Protein AF-A0A533MK73-F1 (afdb_monomer_lite)

Structure (mmCIF, N/CA/C/O backbone):
data_AF-A0A533MK73-F1
#
_entry.id   AF-A0A533MK73-F1
#
loop_
_atom_site.group_PDB
_atom_site.id
_atom_site.type_symbol
_atom_site.label_atom_id
_atom_site.label_alt_id
_atom_site.label_comp_id
_atom_site.label_asym_id
_atom_site.label_entity_id
_atom_site.label_seq_id
_atom_site.pdbx_PDB_ins_code
_atom_site.Cartn_x
_atom_site.Cartn_y
_atom_site.Cartn_z
_atom_site.occupancy
_atom_site.B_iso_or_equiv
_atom_site.auth_seq_id
_atom_site.auth_comp_id
_atom_site.auth_asym_id
_atom_site.auth_atom_id
_atom_site.pdbx_PDB_model_num
ATOM 1 N N . MET A 1 1 ? -7.965 11.814 19.261 1.00 63.06 1 MET A N 1
ATOM 2 C CA . MET A 1 1 ? -6.495 11.715 19.383 1.00 63.06 1 MET A CA 1
ATOM 3 C C . MET A 1 1 ? -5.876 12.273 18.120 1.00 63.06 1 MET A C 1
ATOM 5 O O . MET A 1 1 ? -6.591 12.399 17.135 1.00 63.06 1 MET A O 1
ATOM 9 N N . SER A 1 2 ? -4.598 12.637 18.149 1.00 87.44 2 SER A N 1
ATOM 10 C CA . SER A 1 2 ? -3.882 12.936 16.911 1.00 87.44 2 SER A CA 1
ATOM 11 C C . SER A 1 2 ? -3.677 11.650 16.107 1.00 87.44 2 SER A C 1
ATOM 13 O O . SER A 1 2 ? -3.524 10.572 16.688 1.00 87.44 2 SER A O 1
ATOM 15 N N . MET A 1 3 ? -3.617 11.775 14.784 1.00 90.19 3 MET A N 1
ATOM 16 C CA . MET A 1 3 ? -3.311 10.683 13.858 1.00 90.19 3 MET A CA 1
ATOM 17 C C . MET A 1 3 ? -2.076 9.864 14.278 1.00 90.19 3 MET A C 1
ATOM 19 O O . MET A 1 3 ? -2.084 8.640 14.207 1.00 90.19 3 MET A O 1
ATOM 23 N N . ILE A 1 4 ? -1.036 10.522 14.802 1.00 92.94 4 ILE A N 1
ATOM 24 C CA . ILE A 1 4 ? 0.195 9.873 15.289 1.00 92.94 4 ILE A CA 1
ATOM 25 C C . ILE A 1 4 ? -0.104 8.840 16.382 1.00 92.94 4 ILE A C 1
ATOM 27 O O . ILE A 1 4 ? 0.455 7.746 16.375 1.00 92.94 4 ILE A O 1
ATOM 31 N N . SER A 1 5 ? -1.011 9.156 17.308 1.00 93.19 5 SER A N 1
ATOM 32 C CA . SER A 1 5 ? -1.382 8.218 18.366 1.00 93.19 5 SER A CA 1
ATOM 33 C C . SER A 1 5 ? -2.108 6.993 17.815 1.00 93.19 5 SER A C 1
ATOM 35 O O . SER A 1 5 ? -1.928 5.901 18.349 1.00 93.19 5 SER A O 1
ATOM 37 N N . ASN A 1 6 ? -2.911 7.161 16.761 1.00 94.12 6 ASN A N 1
ATOM 38 C CA . ASN A 1 6 ? -3.578 6.046 16.093 1.00 94.12 6 ASN A CA 1
ATOM 39 C C . ASN A 1 6 ? -2.556 5.180 15.344 1.00 94.12 6 ASN A C 1
ATOM 41 O O . ASN A 1 6 ? -2.601 3.962 15.455 1.00 94.12 6 ASN A O 1
ATOM 45 N N . ILE A 1 7 ? -1.582 5.789 14.657 1.00 95.19 7 ILE A N 1
ATOM 46 C CA . ILE A 1 7 ? -0.497 5.068 13.969 1.00 95.19 7 ILE A CA 1
ATOM 47 C C . ILE A 1 7 ? 0.283 4.187 14.952 1.00 95.19 7 ILE A C 1
ATOM 49 O O . ILE A 1 7 ? 0.426 2.987 14.726 1.00 95.19 7 ILE A O 1
ATOM 53 N N . THR A 1 8 ? 0.737 4.752 16.072 1.00 95.31 8 THR A N 1
ATOM 54 C CA . THR A 1 8 ? 1.446 3.986 17.109 1.00 95.31 8 THR A CA 1
ATOM 55 C C . THR A 1 8 ? 0.543 2.919 17.729 1.00 95.31 8 THR A C 1
ATOM 57 O O . THR A 1 8 ? 0.969 1.784 17.948 1.00 95.31 8 THR A O 1
ATOM 60 N N . GLY A 1 9 ? -0.724 3.260 17.975 1.00 95.31 9 GLY A N 1
ATOM 61 C CA . GLY A 1 9 ? -1.722 2.344 18.518 1.00 95.31 9 GLY A CA 1
ATOM 62 C C . GLY A 1 9 ? -1.974 1.125 17.629 1.00 95.31 9 GLY A C 1
ATOM 63 O O . GLY A 1 9 ? -2.096 0.021 18.146 1.00 95.31 9 GLY A O 1
ATOM 64 N N . MET A 1 10 ? -1.957 1.275 16.302 1.00 95.88 10 MET A N 1
ATOM 65 C CA . MET A 1 10 ? -2.113 0.146 15.375 1.00 95.88 10 MET A CA 1
ATOM 66 C C . MET A 1 10 ? -0.983 -0.886 15.474 1.00 95.88 10 MET A C 1
ATOM 68 O O . MET A 1 10 ? -1.186 -2.042 15.115 1.00 95.88 10 MET A O 1
ATOM 72 N N . ILE A 1 11 ? 0.189 -0.491 15.974 1.00 95.62 11 ILE A N 1
ATOM 73 C CA . ILE A 1 11 ? 1.338 -1.386 16.166 1.00 95.62 11 ILE A CA 1
ATOM 74 C C . ILE A 1 11 ? 1.302 -2.010 17.564 1.00 95.62 11 ILE A C 1
ATOM 76 O O . ILE A 1 11 ? 1.539 -3.204 17.720 1.00 95.62 11 ILE A O 1
ATOM 80 N N . VAL A 1 12 ? 1.014 -1.203 18.587 1.00 96.31 12 VAL A N 1
ATOM 81 C CA . VAL A 1 12 ? 1.150 -1.612 19.995 1.00 96.31 12 VAL A CA 1
ATOM 82 C C . VAL A 1 12 ? -0.130 -2.242 20.551 1.00 96.31 12 VAL A C 1
ATOM 84 O O . VAL A 1 12 ? -0.070 -3.186 21.335 1.00 96.31 12 VAL A O 1
ATOM 87 N N . SER A 1 13 ? -1.296 -1.725 20.171 1.00 95.75 13 SER A N 1
ATOM 88 C CA . SER A 1 13 ? -2.605 -2.131 20.697 1.00 95.75 13 SER A CA 1
ATOM 89 C C . SER A 1 13 ? -3.708 -2.022 19.627 1.00 95.75 13 SER A C 1
ATOM 91 O O . SER A 1 13 ? -4.651 -1.231 19.769 1.00 95.75 13 SER A O 1
ATOM 93 N N . PRO A 1 14 ? -3.632 -2.826 18.544 1.00 94.62 14 PRO A N 1
ATOM 94 C CA . PRO A 1 14 ? -4.504 -2.685 17.379 1.00 94.62 14 PRO A CA 1
ATOM 95 C C . PRO A 1 14 ? -5.991 -2.809 17.716 1.00 94.62 14 PRO A C 1
ATOM 97 O O . PRO A 1 14 ? -6.763 -1.972 17.272 1.00 94.62 14 PRO A O 1
ATOM 100 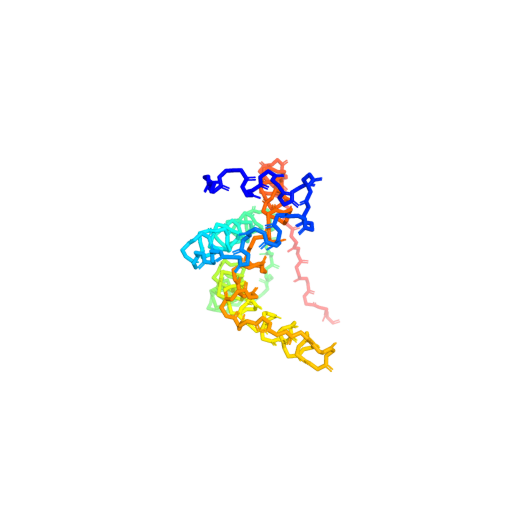N N . GLY A 1 15 ? -6.403 -3.769 18.553 1.00 94.94 15 GLY A N 1
ATOM 101 C CA . GLY A 1 15 ? -7.820 -3.946 18.912 1.00 94.94 15 GLY A CA 1
ATOM 102 C C . GLY A 1 15 ? -8.443 -2.693 19.541 1.00 94.94 15 GLY A C 1
ATOM 103 O O . GLY A 1 15 ? -9.417 -2.154 19.025 1.00 94.94 15 GLY A O 1
ATOM 104 N N . GLN A 1 16 ? -7.804 -2.154 20.586 1.00 94.88 16 GLN A N 1
ATOM 105 C CA . GLN A 1 16 ? -8.256 -0.918 21.243 1.00 94.88 16 GLN A CA 1
ATOM 106 C C . GLN A 1 16 ? -8.204 0.295 20.309 1.00 94.88 16 GLN A C 1
ATOM 108 O O . GLN A 1 16 ? -8.960 1.248 20.470 1.00 94.88 16 GLN A O 1
ATOM 113 N N . THR A 1 17 ? -7.259 0.309 19.371 1.00 96.06 17 THR A N 1
ATOM 114 C CA . THR A 1 17 ? -7.094 1.422 18.434 1.00 96.06 17 THR A CA 1
ATOM 115 C C . THR A 1 17 ? -8.165 1.390 17.350 1.00 96.06 17 THR A C 1
ATOM 117 O O . THR A 1 17 ? -8.725 2.434 17.027 1.00 96.06 17 THR A O 1
ATOM 120 N N . ILE A 1 18 ? -8.515 0.201 16.856 1.00 95.19 18 ILE A N 1
ATOM 121 C CA . ILE A 1 18 ? -9.605 -0.018 15.901 1.00 95.19 18 ILE A CA 1
ATOM 122 C C . ILE A 1 18 ? -10.931 0.483 16.473 1.00 95.19 18 ILE A C 1
ATOM 124 O O . ILE A 1 18 ? -11.626 1.235 15.794 1.00 95.19 18 ILE A O 1
ATOM 128 N N . GLU A 1 19 ? -11.257 0.132 17.721 1.00 94.12 19 GLU A N 1
ATOM 129 C CA . GLU A 1 19 ? -12.476 0.608 18.395 1.00 94.12 19 GLU A CA 1
ATOM 130 C C . GLU A 1 19 ? -12.539 2.141 18.416 1.00 94.12 19 GLU A C 1
ATOM 132 O O . GLU A 1 19 ? -13.536 2.741 18.016 1.00 94.12 19 GLU A O 1
ATOM 137 N N . LYS A 1 20 ? -11.431 2.793 18.780 1.00 93.31 20 LYS A N 1
ATOM 138 C CA . LYS A 1 20 ? -11.346 4.260 18.848 1.00 93.31 20 LYS A CA 1
ATOM 139 C C . LYS A 1 20 ? -11.431 4.928 17.475 1.00 93.31 20 LYS A C 1
ATOM 141 O O . LYS A 1 20 ? -12.048 5.982 17.346 1.00 93.31 20 LYS A O 1
ATOM 146 N N . ILE A 1 21 ? -10.815 4.342 16.448 1.00 95.50 21 ILE A N 1
ATOM 147 C CA . ILE A 1 21 ? -10.922 4.823 15.062 1.00 95.50 21 ILE A CA 1
ATOM 148 C C . ILE A 1 21 ? -12.368 4.683 14.567 1.00 95.50 21 ILE A C 1
ATOM 150 O O . ILE A 1 21 ? -12.876 5.578 13.893 1.00 95.50 21 ILE A O 1
ATOM 154 N N . ALA A 1 22 ? -13.053 3.594 14.929 1.00 94.00 22 ALA A N 1
ATOM 155 C CA . ALA A 1 22 ? -14.438 3.355 14.535 1.00 94.00 22 ALA A CA 1
ATOM 156 C C . ALA A 1 22 ? -15.398 4.430 15.073 1.00 94.00 22 ALA A C 1
ATOM 158 O O . ALA A 1 22 ? -16.363 4.772 14.388 1.00 94.00 22 ALA A O 1
ATOM 159 N N . GLU A 1 23 ? -15.137 4.991 16.259 1.00 93.69 23 GLU A N 1
ATOM 160 C CA . GLU A 1 23 ? -15.942 6.081 16.833 1.00 93.69 23 GLU A CA 1
ATOM 161 C C . GLU A 1 23 ? -15.883 7.367 15.995 1.00 93.69 23 GLU A C 1
ATOM 163 O O . GLU A 1 23 ? -16.883 8.081 15.880 1.00 93.69 23 GLU A O 1
ATOM 168 N N . LYS A 1 24 ? -14.719 7.680 15.410 1.00 92.75 24 LYS A N 1
ATOM 169 C CA . LYS A 1 24 ? -14.485 8.887 14.599 1.00 92.75 24 LYS A CA 1
ATOM 170 C C . LYS A 1 24 ? -13.669 8.549 13.345 1.00 92.75 2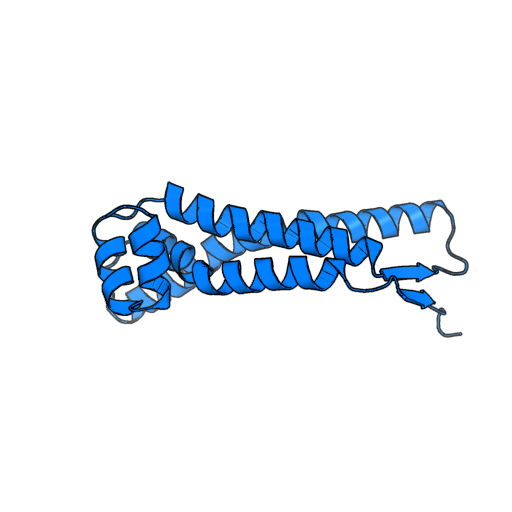4 LYS A C 1
ATOM 172 O O . LYS A 1 24 ? -12.462 8.794 13.319 1.00 92.75 24 LYS A O 1
ATOM 177 N N . PRO A 1 25 ? -14.316 7.993 12.305 1.00 93.81 25 PRO A N 1
ATOM 178 C CA . PRO A 1 25 ? -13.629 7.551 11.100 1.00 93.81 25 PRO A CA 1
ATOM 179 C C . PRO A 1 25 ? -13.314 8.740 10.179 1.00 93.81 25 PRO A C 1
ATOM 181 O O . PRO A 1 25 ? -14.191 9.234 9.469 1.00 93.81 25 PRO A O 1
ATOM 184 N N . TYR A 1 26 ? -12.056 9.178 10.166 1.00 95.69 26 TYR A N 1
ATOM 185 C CA . TYR A 1 26 ? -11.547 10.202 9.249 1.00 95.69 26 TYR A CA 1
ATOM 186 C C . TYR A 1 26 ? -10.996 9.549 7.976 1.00 95.69 26 TYR A C 1
ATOM 188 O O . TYR A 1 26 ? -9.983 8.846 8.004 1.00 95.69 26 TYR A O 1
ATOM 196 N N . ILE A 1 27 ? -11.679 9.745 6.846 1.00 96.12 27 ILE A N 1
ATOM 197 C CA . ILE A 1 27 ? -11.319 9.092 5.578 1.00 96.12 27 ILE A CA 1
ATOM 198 C C . ILE A 1 27 ? -10.011 9.632 5.006 1.00 96.12 27 ILE A C 1
ATOM 200 O O . ILE A 1 27 ? -9.233 8.880 4.428 1.00 96.12 27 ILE A O 1
ATOM 204 N N . GLU A 1 28 ? -9.740 10.912 5.220 1.00 96.31 28 GLU A N 1
ATOM 205 C CA . GLU A 1 28 ? -8.523 11.598 4.814 1.00 96.31 28 GLU A CA 1
ATOM 206 C C . GLU A 1 28 ? -7.266 10.962 5.422 1.00 96.31 28 GLU A C 1
ATOM 208 O O . GLU A 1 28 ? -6.256 10.827 4.732 1.00 96.31 28 GLU A O 1
ATOM 213 N N . GLU A 1 29 ? -7.337 10.488 6.670 1.00 95.62 29 GLU A N 1
ATOM 214 C CA . GLU A 1 29 ? -6.219 9.812 7.337 1.00 95.62 29 GLU A CA 1
ATOM 215 C C . GLU A 1 29 ? -5.926 8.463 6.669 1.00 95.62 29 GLU A C 1
ATOM 217 O O . GLU A 1 29 ? -4.773 8.139 6.383 1.00 95.62 29 GLU A O 1
ATOM 222 N N . ALA A 1 30 ? -6.975 7.699 6.354 1.00 97.06 30 ALA A N 1
ATOM 223 C CA . ALA A 1 30 ? -6.854 6.422 5.662 1.00 97.06 30 ALA A CA 1
ATOM 224 C C . ALA A 1 30 ? -6.346 6.588 4.222 1.00 97.06 30 ALA A C 1
ATOM 226 O O . ALA A 1 30 ? -5.439 5.867 3.806 1.00 97.06 30 ALA A O 1
ATOM 227 N N . VAL A 1 31 ? -6.871 7.575 3.486 1.00 97.81 31 VAL A N 1
ATOM 228 C CA . VAL A 1 31 ? -6.397 7.929 2.139 1.00 97.81 31 VAL A CA 1
ATOM 229 C C . VAL A 1 31 ? -4.928 8.331 2.174 1.00 97.81 31 VAL A C 1
ATOM 231 O O . VAL A 1 31 ? -4.175 7.919 1.298 1.00 97.81 31 VAL A O 1
ATOM 234 N N . MET A 1 32 ? -4.492 9.090 3.182 1.00 97.81 32 MET A N 1
ATOM 235 C CA . MET A 1 32 ? -3.086 9.464 3.308 1.00 97.81 32 MET A CA 1
ATOM 236 C C . MET A 1 32 ? -2.196 8.240 3.547 1.00 97.81 32 MET A C 1
ATOM 238 O O . MET A 1 32 ? -1.187 8.088 2.864 1.00 97.81 32 MET A O 1
ATOM 242 N N . ILE A 1 33 ? -2.571 7.341 4.462 1.00 98.12 33 ILE A N 1
ATOM 243 C CA . ILE A 1 33 ? -1.791 6.126 4.750 1.00 98.12 33 ILE A CA 1
ATOM 244 C C . ILE A 1 33 ? -1.681 5.243 3.502 1.00 98.12 33 ILE A C 1
ATOM 246 O O . ILE A 1 33 ? -0.575 4.908 3.075 1.00 98.12 33 ILE A O 1
ATOM 250 N N . VAL A 1 34 ? -2.815 4.896 2.890 1.00 98.38 34 VAL A N 1
ATOM 251 C CA . VAL A 1 34 ? -2.855 4.020 1.708 1.00 98.38 34 VAL A CA 1
ATOM 252 C C . VAL A 1 34 ? -2.203 4.698 0.503 1.00 98.38 34 VAL A C 1
ATOM 254 O O . VAL A 1 34 ? -1.478 4.050 -0.248 1.00 98.38 34 VAL A O 1
ATOM 257 N N . GLY A 1 35 ? -2.380 6.010 0.351 1.00 98.31 35 GLY A N 1
ATOM 258 C CA . GLY A 1 35 ? -1.744 6.804 -0.696 1.00 98.31 35 GLY A CA 1
ATOM 259 C C . GLY A 1 35 ? -0.220 6.802 -0.590 1.00 98.31 35 GLY A C 1
ATOM 260 O O . GLY A 1 35 ? 0.457 6.627 -1.601 1.00 98.31 35 GLY A O 1
ATOM 261 N N . ILE A 1 36 ? 0.339 6.914 0.620 1.00 98.38 36 ILE A N 1
ATOM 262 C CA . ILE A 1 36 ? 1.790 6.800 0.827 1.00 98.38 36 ILE A CA 1
ATOM 263 C C . ILE A 1 36 ? 2.269 5.388 0.466 1.00 98.38 36 ILE A C 1
ATOM 265 O O . ILE A 1 36 ? 3.262 5.257 -0.247 1.00 98.38 36 ILE A O 1
ATOM 269 N N . VAL A 1 37 ? 1.557 4.335 0.886 1.00 98.44 37 VAL A N 1
ATOM 270 C CA . VAL A 1 37 ? 1.889 2.947 0.502 1.00 98.44 37 VAL A CA 1
ATOM 271 C C . VAL A 1 37 ? 1.879 2.777 -1.020 1.00 98.44 37 VAL A C 1
ATOM 273 O O . VAL A 1 37 ? 2.806 2.190 -1.580 1.00 98.44 37 VAL A O 1
ATOM 276 N N . ALA A 1 38 ? 0.871 3.326 -1.699 1.00 98.31 38 ALA A N 1
ATOM 277 C CA . ALA A 1 38 ? 0.742 3.278 -3.150 1.00 98.31 38 ALA A CA 1
ATOM 278 C C . ALA A 1 38 ? 1.919 3.976 -3.850 1.00 98.31 38 ALA A C 1
ATOM 280 O O . ALA A 1 38 ? 2.560 3.380 -4.716 1.00 98.31 38 ALA A O 1
ATOM 281 N N . ILE A 1 39 ? 2.252 5.203 -3.435 1.00 98.38 39 ILE A N 1
ATOM 282 C CA . ILE A 1 39 ? 3.370 5.977 -3.994 1.00 98.38 39 ILE A CA 1
ATOM 283 C C . ILE A 1 39 ? 4.697 5.249 -3.777 1.00 98.38 39 ILE A C 1
ATOM 285 O O . ILE A 1 39 ? 5.467 5.091 -4.724 1.00 98.38 39 ILE A O 1
ATOM 289 N N . LEU A 1 40 ? 4.960 4.770 -2.558 1.00 98.31 40 LEU A N 1
ATOM 290 C CA . LEU A 1 40 ? 6.191 4.041 -2.261 1.00 98.31 40 LEU A CA 1
ATOM 291 C C . LEU A 1 40 ? 6.299 2.750 -3.076 1.00 98.31 40 LEU A C 1
ATOM 293 O O . LEU A 1 40 ? 7.386 2.423 -3.535 1.00 98.31 40 LEU A O 1
ATOM 297 N N . SER A 1 41 ? 5.185 2.062 -3.327 1.00 97.38 41 SER A N 1
ATOM 298 C CA . SER A 1 41 ? 5.170 0.867 -4.179 1.00 97.38 41 SER A CA 1
ATOM 299 C C . SER A 1 41 ? 5.500 1.194 -5.639 1.00 97.38 41 SER A C 1
ATOM 301 O O . SER A 1 41 ? 6.233 0.447 -6.282 1.00 97.38 41 SER A O 1
ATOM 303 N N . GLY A 1 42 ? 5.027 2.333 -6.159 1.00 97.44 42 GLY A N 1
ATOM 304 C CA . GLY A 1 42 ? 5.437 2.830 -7.477 1.00 97.44 42 GLY A CA 1
ATOM 305 C C . GLY A 1 42 ? 6.926 3.192 -7.532 1.00 97.44 42 GLY A C 1
ATOM 306 O O . GLY A 1 42 ? 7.601 2.875 -8.512 1.00 97.44 42 GLY A O 1
ATOM 307 N N . ILE A 1 43 ? 7.467 3.785 -6.459 1.00 97.81 43 ILE A N 1
ATOM 308 C CA . ILE A 1 43 ? 8.909 4.051 -6.318 1.00 97.81 43 ILE A CA 1
ATOM 309 C C . ILE A 1 43 ? 9.698 2.737 -6.301 1.00 97.81 43 ILE A C 1
ATOM 311 O O . ILE A 1 43 ? 10.674 2.622 -7.038 1.00 97.81 43 ILE A O 1
ATOM 315 N N . SER A 1 44 ? 9.273 1.732 -5.530 1.00 96.31 44 SER A N 1
ATOM 316 C CA . SER A 1 44 ? 9.887 0.395 -5.541 1.00 96.31 44 SER A CA 1
ATOM 317 C C . SER A 1 44 ? 9.893 -0.208 -6.943 1.00 96.31 44 SER A C 1
ATOM 319 O O . SER A 1 44 ? 10.911 -0.740 -7.378 1.00 96.31 44 SER A O 1
ATOM 321 N N . GLY A 1 45 ? 8.784 -0.088 -7.674 1.00 96.19 45 GLY A N 1
ATOM 322 C CA . GLY A 1 45 ? 8.691 -0.536 -9.058 1.00 96.19 45 GLY A CA 1
ATOM 323 C C . GLY A 1 45 ? 9.668 0.181 -9.984 1.00 96.19 45 GLY A C 1
ATOM 324 O O . GLY A 1 45 ? 10.341 -0.467 -10.779 1.00 96.19 45 GLY A O 1
ATOM 325 N N . TYR A 1 46 ? 9.817 1.499 -9.845 1.00 95.62 46 TYR A N 1
ATOM 326 C CA . TYR A 1 46 ? 10.807 2.268 -10.601 1.00 95.62 46 TYR A CA 1
ATOM 327 C C . TYR A 1 46 ? 12.245 1.849 -10.264 1.00 95.62 46 TYR A C 1
ATOM 329 O O . TYR A 1 46 ? 13.063 1.666 -11.166 1.00 95.62 46 TYR A O 1
ATOM 337 N N . LEU A 1 47 ? 12.562 1.656 -8.981 1.00 95.62 47 LEU A N 1
ATOM 338 C CA . LEU A 1 47 ? 13.875 1.165 -8.557 1.00 95.62 47 LEU A CA 1
ATOM 339 C C . LEU A 1 47 ? 14.160 -0.221 -9.141 1.00 95.62 47 LEU A C 1
ATOM 341 O O . LEU A 1 47 ? 15.255 -0.445 -9.648 1.00 95.62 47 LEU A O 1
ATOM 345 N N . ALA A 1 48 ? 13.167 -1.112 -9.171 1.00 94.06 48 ALA A N 1
ATOM 346 C CA . ALA A 1 48 ? 13.308 -2.429 -9.784 1.00 94.06 48 ALA A CA 1
ATOM 347 C C . ALA A 1 48 ? 13.696 -2.348 -11.272 1.00 94.06 48 ALA A C 1
ATOM 349 O O . ALA A 1 48 ? 14.525 -3.135 -11.714 1.00 94.06 48 ALA A O 1
ATOM 350 N N . LEU A 1 49 ? 13.189 -1.367 -12.029 1.00 92.69 49 LEU A N 1
ATOM 351 C CA . LEU A 1 49 ? 13.589 -1.159 -13.432 1.00 92.69 49 LEU A CA 1
ATOM 352 C C . LEU A 1 49 ? 15.044 -0.702 -13.598 1.00 92.69 49 LEU A C 1
ATOM 354 O O . LEU A 1 49 ? 15.619 -0.882 -14.663 1.00 92.69 49 LEU A O 1
ATOM 358 N N . ASN A 1 50 ? 15.633 -0.093 -12.568 1.00 89.81 50 ASN A N 1
ATOM 359 C CA . ASN A 1 50 ? 17.043 0.304 -12.574 1.00 89.81 50 ASN A CA 1
ATOM 360 C C . ASN A 1 50 ? 17.957 -0.817 -12.055 1.00 89.81 50 ASN A C 1
ATOM 362 O O . ASN A 1 50 ? 19.145 -0.837 -12.366 1.00 89.81 50 ASN A O 1
ATOM 366 N N . ILE A 1 51 ? 17.404 -1.744 -11.268 1.00 92.75 51 ILE A N 1
ATOM 367 C CA . ILE A 1 51 ? 18.105 -2.933 -10.780 1.00 92.75 51 ILE A CA 1
ATOM 368 C C . ILE A 1 51 ? 18.132 -4.015 -11.860 1.00 92.75 51 ILE A C 1
ATOM 370 O O . ILE A 1 51 ? 19.163 -4.645 -12.053 1.00 92.75 51 ILE A O 1
ATOM 374 N N . PHE A 1 52 ? 17.029 -4.242 -12.572 1.00 88.50 52 PHE A N 1
ATOM 375 C CA . PHE A 1 52 ? 16.933 -5.284 -13.592 1.00 88.50 52 PHE A CA 1
ATOM 376 C C . PHE A 1 52 ? 17.043 -4.686 -14.993 1.00 88.50 52 PHE A C 1
ATOM 378 O O . PHE A 1 52 ? 16.120 -4.027 -15.469 1.00 88.50 52 PHE A O 1
ATOM 385 N N . SER A 1 53 ? 18.159 -4.958 -15.668 1.00 84.25 53 SER A N 1
ATOM 386 C CA . SER A 1 53 ? 18.319 -4.681 -17.097 1.00 84.25 53 SER A CA 1
ATOM 387 C C . SER A 1 53 ? 17.962 -5.927 -17.901 1.00 84.25 53 SER A C 1
ATOM 389 O O . SER A 1 53 ? 18.432 -7.020 -17.583 1.00 84.25 53 SER A O 1
ATOM 391 N N . PHE A 1 54 ? 17.145 -5.772 -18.940 1.00 84.50 54 PHE A N 1
ATOM 392 C CA . PHE A 1 54 ? 16.740 -6.869 -19.814 1.00 84.50 54 PHE A CA 1
ATOM 393 C C . PHE A 1 54 ? 17.432 -6.744 -21.166 1.00 84.50 54 PHE A C 1
ATOM 395 O O . PHE A 1 54 ? 17.314 -5.720 -21.839 1.00 84.50 54 PHE A O 1
ATOM 402 N N . ASP A 1 55 ? 18.132 -7.803 -21.562 1.00 84.69 55 ASP A N 1
ATOM 403 C CA . ASP A 1 55 ? 18.614 -7.961 -22.929 1.00 84.69 55 ASP A CA 1
ATOM 404 C C . ASP A 1 55 ? 17.560 -8.730 -23.736 1.00 84.69 55 ASP A C 1
ATOM 406 O O . ASP A 1 55 ? 17.244 -9.888 -23.441 1.00 84.69 55 ASP A O 1
ATOM 410 N N . PHE A 1 56 ? 16.983 -8.030 -24.714 1.00 82.94 56 PHE A N 1
ATOM 411 C CA . PHE A 1 56 ? 15.872 -8.491 -25.542 1.00 82.94 56 PHE A CA 1
ATOM 412 C C . PHE A 1 56 ? 16.322 -9.204 -26.830 1.00 82.94 56 PHE A C 1
ATOM 414 O O . PHE A 1 56 ? 15.467 -9.573 -27.638 1.00 82.94 56 PHE A O 1
ATOM 421 N N . GLY A 1 57 ? 17.629 -9.421 -27.027 1.00 84.38 57 GLY A N 1
ATOM 422 C CA . GLY A 1 57 ? 18.163 -10.166 -28.168 1.00 84.38 57 GLY A CA 1
ATOM 423 C C . GLY A 1 57 ? 17.782 -9.543 -29.514 1.00 84.38 57 GLY A C 1
ATOM 424 O O . GLY A 1 57 ? 18.059 -8.372 -29.763 1.00 84.38 57 GLY A O 1
ATOM 425 N N . ASP A 1 58 ? 17.126 -10.329 -30.372 1.00 86.19 58 ASP A N 1
ATOM 426 C CA . ASP A 1 58 ? 16.824 -9.971 -31.767 1.00 86.19 58 ASP A CA 1
ATOM 427 C C . ASP A 1 58 ? 15.540 -9.136 -31.956 1.00 86.19 58 ASP A C 1
ATOM 429 O O . ASP A 1 58 ? 15.083 -8.954 -33.087 1.00 86.19 58 ASP A O 1
ATOM 433 N N . MET A 1 59 ? 14.923 -8.632 -30.879 1.00 89.19 59 MET A N 1
ATOM 434 C CA . MET A 1 59 ? 13.738 -7.775 -31.009 1.00 89.19 59 MET A CA 1
ATOM 435 C C . MET A 1 59 ? 14.047 -6.495 -31.790 1.00 89.19 59 MET A C 1
ATOM 437 O O . MET A 1 59 ? 15.081 -5.847 -31.607 1.00 89.19 59 MET A O 1
ATOM 441 N N . SER A 1 60 ? 13.101 -6.079 -32.631 1.00 92.50 60 SER A N 1
ATOM 442 C CA . SER A 1 60 ? 13.196 -4.804 -33.336 1.00 92.50 60 SER A CA 1
ATOM 443 C C . SER A 1 60 ? 13.114 -3.614 -32.361 1.00 92.50 60 SER A C 1
ATOM 445 O O . SER A 1 60 ? 12.526 -3.722 -31.279 1.00 92.50 60 SER A O 1
ATOM 447 N N . PRO A 1 61 ? 13.635 -2.429 -32.736 1.00 90.44 61 PRO A N 1
ATOM 448 C CA . PRO A 1 61 ? 13.550 -1.236 -31.889 1.00 90.44 61 PRO A CA 1
ATOM 449 C C . PRO A 1 61 ? 12.119 -0.858 -31.470 1.00 90.44 61 PRO A C 1
ATOM 451 O O . PRO A 1 61 ? 11.908 -0.384 -30.351 1.00 90.44 61 PRO A O 1
ATOM 454 N N . ASP A 1 62 ? 11.132 -1.084 -32.344 1.00 93.94 62 ASP A N 1
ATOM 455 C CA . ASP A 1 62 ? 9.725 -0.782 -32.063 1.00 93.94 62 ASP A CA 1
ATOM 456 C C . ASP A 1 62 ? 9.123 -1.754 -31.036 1.00 93.94 62 ASP A C 1
ATOM 458 O O . ASP A 1 62 ? 8.400 -1.327 -30.130 1.00 93.94 62 ASP A O 1
ATOM 462 N N . GLU A 1 63 ? 9.468 -3.042 -31.116 1.00 91.81 63 GLU A N 1
ATOM 463 C CA . GLU A 1 63 ? 9.058 -4.055 -30.136 1.00 91.81 63 GLU A CA 1
ATOM 464 C C . GLU A 1 63 ? 9.674 -3.777 -28.763 1.00 91.81 63 GLU A C 1
ATOM 466 O O . GLU A 1 63 ? 8.954 -3.753 -27.762 1.00 91.81 63 GLU A O 1
ATOM 471 N N . ILE A 1 64 ? 10.973 -3.462 -28.712 1.00 90.12 64 ILE A N 1
ATOM 472 C CA . ILE A 1 64 ? 11.670 -3.094 -27.470 1.00 90.12 64 ILE A CA 1
ATOM 473 C C . ILE A 1 64 ? 10.992 -1.885 -26.815 1.00 90.12 64 ILE A C 1
ATOM 475 O O . ILE A 1 64 ? 10.747 -1.871 -25.606 1.00 90.12 64 ILE A O 1
ATOM 479 N N . LYS A 1 65 ? 10.642 -0.862 -27.602 1.00 92.62 65 LYS A N 1
ATOM 480 C CA . LYS A 1 65 ? 9.952 0.331 -27.095 1.00 92.62 65 LYS A CA 1
ATOM 481 C C . LYS A 1 65 ? 8.577 -0.004 -26.512 1.00 92.62 65 LYS A C 1
ATOM 483 O O . LYS A 1 65 ? 8.224 0.521 -25.449 1.00 92.62 65 LYS A O 1
ATOM 488 N N . LEU A 1 66 ? 7.802 -0.853 -27.187 1.00 93.88 66 LEU A N 1
ATOM 489 C CA . LEU A 1 66 ? 6.494 -1.294 -26.703 1.00 93.88 66 LEU A CA 1
ATOM 490 C C . LEU A 1 66 ? 6.628 -2.068 -25.385 1.00 93.88 66 LEU A C 1
ATOM 492 O O . LEU A 1 66 ? 5.949 -1.731 -24.413 1.00 93.88 66 LEU A O 1
ATOM 496 N N . VAL A 1 67 ? 7.533 -3.046 -25.329 1.00 91.88 67 VAL A N 1
ATOM 497 C CA . VAL A 1 67 ? 7.788 -3.865 -24.134 1.00 91.88 67 VAL A CA 1
ATOM 498 C C . VAL A 1 67 ? 8.229 -2.994 -22.9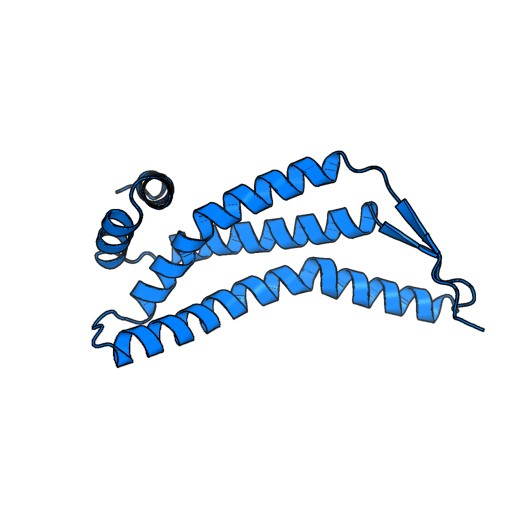60 1.00 91.88 67 VAL A C 1
ATOM 500 O O . VAL A 1 67 ? 7.635 -3.081 -21.887 1.00 91.88 67 VAL A O 1
ATOM 503 N N . ASN A 1 68 ? 9.180 -2.081 -23.166 1.00 90.75 68 ASN A N 1
ATOM 504 C CA . ASN A 1 68 ? 9.624 -1.149 -22.126 1.00 90.75 68 ASN A CA 1
ATOM 505 C C . ASN A 1 68 ? 8.490 -0.251 -21.617 1.00 90.75 68 ASN A C 1
ATOM 507 O O . ASN A 1 68 ? 8.411 0.022 -20.420 1.00 90.75 68 ASN A O 1
ATOM 511 N N . THR A 1 69 ? 7.582 0.181 -22.497 1.00 94.25 69 THR A N 1
ATOM 512 C CA . THR A 1 69 ? 6.409 0.971 -22.093 1.00 94.25 69 THR A CA 1
ATOM 513 C C . THR A 1 69 ? 5.468 0.148 -21.216 1.00 94.25 69 THR A C 1
ATOM 515 O O . THR A 1 69 ? 5.030 0.630 -20.172 1.00 94.25 69 THR A O 1
ATOM 518 N N . ILE A 1 70 ? 5.178 -1.095 -21.611 1.00 94.69 70 ILE A N 1
ATOM 519 C CA . ILE A 1 70 ? 4.327 -2.005 -20.835 1.00 94.69 70 ILE A CA 1
ATOM 520 C C . ILE A 1 70 ? 4.955 -2.265 -19.467 1.00 94.69 70 ILE A C 1
ATOM 522 O O . ILE A 1 70 ? 4.277 -2.074 -18.463 1.00 94.69 70 ILE A O 1
ATOM 526 N N . ILE A 1 71 ? 6.244 -2.614 -19.431 1.00 93.81 71 ILE A N 1
ATOM 527 C CA . ILE A 1 71 ? 7.007 -2.857 -18.203 1.00 93.81 71 ILE A CA 1
ATOM 528 C C . ILE A 1 71 ? 6.971 -1.626 -17.292 1.00 93.81 71 ILE A C 1
ATOM 530 O O . ILE A 1 71 ? 6.701 -1.745 -16.098 1.00 93.81 71 ILE A O 1
ATOM 534 N N . PHE A 1 72 ? 7.204 -0.431 -17.836 1.00 94.25 72 PHE A N 1
ATOM 535 C CA . PHE A 1 72 ? 7.168 0.798 -17.051 1.00 94.25 72 PHE A CA 1
ATOM 536 C C . PHE A 1 72 ? 5.784 1.043 -16.444 1.00 94.25 72 PHE A C 1
ATOM 538 O O . PHE A 1 72 ? 5.661 1.272 -15.239 1.00 94.25 72 PHE A O 1
ATOM 545 N N . VAL A 1 73 ? 4.728 0.956 -17.256 1.00 96.44 73 VAL A N 1
ATOM 546 C CA . VAL A 1 73 ? 3.353 1.158 -16.786 1.00 96.44 73 VAL A CA 1
ATOM 547 C C . VAL A 1 73 ? 2.984 0.100 -15.750 1.00 96.44 73 VAL A C 1
ATOM 549 O O . VAL A 1 73 ? 2.460 0.457 -14.698 1.00 96.44 73 VAL A O 1
ATOM 552 N N . SER A 1 74 ? 3.287 -1.177 -15.992 1.00 95.88 74 SER A N 1
ATOM 553 C CA . SER A 1 74 ? 2.946 -2.266 -15.073 1.00 95.88 74 SER A CA 1
ATOM 554 C C . SER A 1 74 ? 3.717 -2.203 -13.761 1.00 95.88 74 SER A C 1
ATOM 556 O O . SER A 1 74 ? 3.157 -2.565 -12.732 1.00 95.88 74 SER A O 1
ATOM 558 N N . SER A 1 75 ? 4.969 -1.742 -13.782 1.00 95.62 75 SER A N 1
ATOM 559 C CA . SER A 1 75 ? 5.830 -1.710 -12.596 1.00 95.62 75 SER A CA 1
ATOM 560 C C . SER A 1 75 ? 5.662 -0.432 -11.780 1.00 95.62 75 SER A C 1
ATOM 562 O O . SER A 1 75 ? 5.726 -0.492 -10.560 1.00 95.62 75 SER A O 1
ATOM 564 N N . VAL A 1 76 ? 5.417 0.720 -12.410 1.00 96.19 76 VAL A N 1
ATOM 565 C CA . VAL A 1 76 ? 5.354 2.016 -11.708 1.00 96.19 76 VAL A CA 1
ATOM 566 C C . VAL A 1 76 ? 3.915 2.460 -11.468 1.00 96.19 76 VAL A C 1
ATOM 568 O O . VAL A 1 76 ? 3.530 2.764 -10.341 1.00 96.19 76 VAL A O 1
ATOM 571 N N . VAL A 1 77 ? 3.097 2.487 -12.522 1.00 96.94 77 VAL A N 1
ATOM 572 C CA . VAL A 1 77 ? 1.717 3.001 -12.459 1.00 96.94 77 VAL A CA 1
ATOM 573 C C . VAL A 1 77 ? 0.756 1.932 -11.935 1.00 96.94 77 VAL A C 1
ATOM 575 O O . VAL A 1 77 ? -0.136 2.224 -11.136 1.00 96.94 77 VAL A O 1
ATOM 578 N N . GLY A 1 78 ? 0.968 0.682 -12.349 1.00 97.31 78 GLY A N 1
ATOM 579 C CA . GLY A 1 78 ? 0.156 -0.478 -11.995 1.00 97.31 78 GLY A CA 1
ATOM 580 C C . GLY A 1 78 ? -0.054 -0.641 -10.488 1.00 97.31 78 GLY A C 1
ATOM 581 O O . GLY A 1 78 ? -1.213 -0.701 -10.065 1.00 97.31 78 GLY A O 1
ATOM 582 N N . PRO A 1 79 ? 1.003 -0.653 -9.651 1.00 96.69 79 PRO A N 1
ATOM 583 C CA . PRO A 1 79 ? 0.858 -0.829 -8.209 1.00 96.69 79 PRO A CA 1
ATOM 584 C C . PRO A 1 79 ? 0.088 0.312 -7.549 1.00 96.69 79 PRO A C 1
ATOM 586 O O . PRO A 1 79 ? -0.734 0.049 -6.678 1.00 96.69 79 PRO A O 1
ATOM 589 N N . ILE A 1 80 ? 0.287 1.559 -7.993 1.00 97.31 80 ILE A N 1
ATOM 590 C CA . ILE A 1 80 ? -0.401 2.729 -7.426 1.00 97.31 80 ILE A CA 1
ATOM 591 C C . ILE A 1 80 ? -1.917 2.570 -7.579 1.00 97.31 80 ILE A C 1
ATOM 593 O O . ILE A 1 80 ? -2.665 2.673 -6.604 1.00 97.31 80 ILE A O 1
ATOM 597 N N . ILE A 1 81 ? -2.370 2.277 -8.801 1.00 97.56 81 ILE A N 1
ATOM 598 C CA . ILE A 1 81 ? -3.795 2.090 -9.098 1.00 97.56 81 ILE A CA 1
ATOM 599 C C . ILE A 1 81 ? -4.319 0.849 -8.375 1.00 97.56 81 ILE A C 1
ATOM 601 O O . ILE A 1 81 ? -5.370 0.901 -7.735 1.00 97.56 81 ILE A O 1
ATOM 605 N N . THR A 1 82 ? -3.571 -0.254 -8.440 1.00 97.38 82 THR A N 1
ATOM 606 C CA . THR A 1 82 ? -3.980 -1.532 -7.851 1.00 97.38 82 THR A CA 1
ATOM 607 C C . THR A 1 82 ? -4.163 -1.411 -6.346 1.00 97.38 82 THR A C 1
ATOM 609 O O . THR A 1 82 ? -5.190 -1.843 -5.844 1.00 97.38 82 THR A O 1
ATOM 612 N N . ILE A 1 83 ? -3.240 -0.780 -5.619 1.00 97.81 83 ILE A N 1
ATOM 613 C CA . ILE A 1 83 ? -3.334 -0.612 -4.161 1.00 97.81 83 ILE A CA 1
ATOM 614 C C . ILE A 1 83 ? -4.569 0.209 -3.781 1.00 97.81 83 ILE A C 1
ATOM 616 O O . ILE A 1 83 ? -5.328 -0.201 -2.904 1.00 97.81 83 ILE A O 1
ATOM 620 N N . MET A 1 84 ? -4.819 1.323 -4.474 1.00 97.50 84 MET A N 1
ATOM 621 C CA . MET A 1 84 ? -5.980 2.177 -4.200 1.00 97.50 84 MET A CA 1
ATOM 622 C C . MET A 1 84 ? -7.306 1.453 -4.462 1.00 97.50 84 MET A C 1
ATOM 624 O O . MET A 1 84 ? -8.229 1.526 -3.652 1.00 97.50 84 MET A O 1
ATOM 628 N N . VAL A 1 85 ? -7.401 0.722 -5.575 1.00 98.12 85 VAL A N 1
ATOM 629 C CA . VAL A 1 85 ? -8.609 -0.031 -5.941 1.00 98.12 85 VAL A CA 1
ATOM 630 C C . VAL A 1 85 ? -8.802 -1.236 -5.020 1.00 98.12 85 VAL A C 1
ATOM 632 O O . VAL A 1 85 ? -9.896 -1.448 -4.494 1.00 98.12 85 VAL A O 1
ATOM 635 N N . MET A 1 86 ? -7.740 -2.004 -4.774 1.00 97.62 86 MET A N 1
ATOM 636 C CA . MET A 1 86 ? -7.787 -3.193 -3.926 1.00 97.62 86 MET A CA 1
ATOM 637 C C . MET A 1 86 ? -8.087 -2.855 -2.476 1.00 97.62 86 MET A C 1
ATOM 639 O O . MET A 1 86 ? -8.767 -3.638 -1.825 1.00 97.62 86 MET A O 1
ATOM 643 N N . TRP A 1 87 ? -7.670 -1.694 -1.972 1.00 98.06 87 TRP A N 1
ATOM 644 C CA . TRP A 1 87 ? -8.076 -1.228 -0.647 1.00 98.06 87 TRP A CA 1
ATOM 645 C C . TRP A 1 87 ? -9.603 -1.117 -0.520 1.00 98.06 87 TRP A C 1
ATOM 647 O O . TRP A 1 87 ? -10.186 -1.627 0.441 1.00 98.06 87 TRP A O 1
ATOM 657 N N . ILE A 1 88 ? -10.267 -0.511 -1.508 1.00 98.25 88 ILE A N 1
ATOM 658 C CA . ILE A 1 88 ? -11.728 -0.355 -1.521 1.00 98.25 88 ILE A CA 1
ATOM 659 C C . ILE A 1 88 ? -12.410 -1.722 -1.669 1.00 98.25 88 ILE A C 1
ATOM 661 O O . ILE A 1 88 ? -13.342 -2.031 -0.924 1.00 98.25 88 ILE A O 1
ATOM 665 N N . ILE A 1 89 ? -11.927 -2.563 -2.590 1.00 98.44 89 ILE A N 1
ATOM 666 C CA . ILE A 1 89 ? -12.479 -3.907 -2.822 1.00 98.44 89 ILE A CA 1
ATOM 667 C C . ILE A 1 89 ? -12.324 -4.780 -1.573 1.00 98.44 89 ILE A C 1
ATOM 669 O O . ILE A 1 89 ? -13.301 -5.372 -1.115 1.00 98.44 89 ILE A O 1
ATOM 673 N N . ALA A 1 90 ? -11.125 -4.836 -0.992 1.00 97.25 90 ALA A N 1
ATOM 674 C CA . ALA A 1 90 ? -10.842 -5.621 0.204 1.00 97.25 90 ALA A CA 1
ATOM 675 C C . ALA A 1 90 ? -11.675 -5.140 1.394 1.00 97.25 90 ALA A C 1
ATOM 677 O O . ALA A 1 90 ? -12.238 -5.963 2.113 1.00 97.25 90 ALA A O 1
ATOM 678 N N . THR A 1 91 ? -11.847 -3.824 1.551 1.00 98.06 91 THR A N 1
ATOM 679 C CA . THR A 1 91 ? -12.784 -3.263 2.532 1.00 98.06 91 THR A CA 1
ATOM 680 C C . THR A 1 91 ? -14.197 -3.789 2.306 1.00 98.06 91 THR A C 1
ATOM 682 O O . THR A 1 91 ? -14.850 -4.195 3.262 1.00 98.06 91 THR A O 1
ATOM 685 N N . GLY A 1 92 ? -14.673 -3.812 1.057 1.00 98.06 92 GLY A N 1
ATOM 686 C CA . GLY A 1 92 ? -15.993 -4.344 0.706 1.00 98.06 92 GLY A CA 1
ATOM 687 C C . GLY A 1 92 ? -16.152 -5.799 1.111 1.00 98.06 92 GLY A C 1
ATOM 688 O O . GLY A 1 92 ? -17.114 -6.140 1.793 1.00 98.06 92 GLY A O 1
ATOM 689 N N . VAL A 1 93 ? -15.174 -6.635 0.772 1.00 98.25 93 VAL A N 1
ATOM 690 C CA . VAL A 1 93 ? -15.169 -8.054 1.146 1.00 98.25 93 VAL A CA 1
ATOM 691 C C . VAL A 1 93 ? -15.202 -8.220 2.667 1.00 98.25 93 VAL A C 1
ATOM 693 O O . VAL A 1 93 ? -16.064 -8.926 3.188 1.00 98.25 93 VAL A O 1
ATOM 696 N N . VAL A 1 94 ? -14.315 -7.537 3.395 1.00 96.62 94 VAL A N 1
ATOM 697 C CA . VAL A 1 94 ? -14.239 -7.637 4.861 1.00 96.62 94 VAL A CA 1
ATOM 698 C C . VAL A 1 94 ? -15.510 -7.105 5.522 1.00 96.62 94 VAL A C 1
ATOM 700 O O . VAL A 1 94 ? -16.008 -7.711 6.468 1.00 96.62 94 VAL A O 1
ATOM 703 N N . HIS A 1 95 ? -16.078 -6.011 5.014 1.00 97.69 95 HIS A N 1
ATOM 704 C CA . H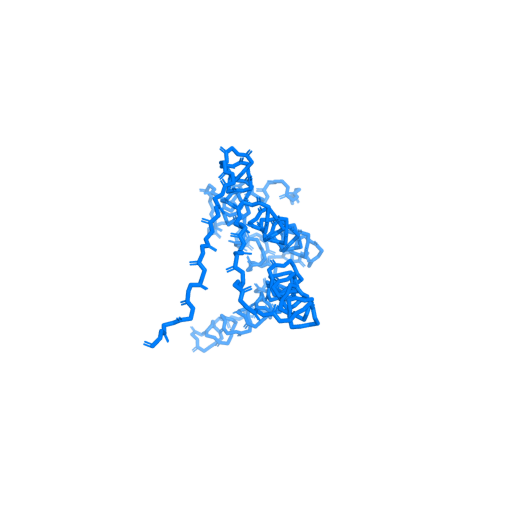IS A 1 95 ? -17.328 -5.456 5.519 1.00 97.69 95 HIS A CA 1
ATOM 705 C C . HIS A 1 95 ? -18.501 -6.423 5.316 1.00 97.69 95 HIS A C 1
ATOM 707 O O . HIS A 1 95 ? -19.248 -6.661 6.261 1.00 97.69 95 HIS A O 1
ATOM 713 N N . LEU A 1 96 ? -18.632 -7.029 4.132 1.00 98.00 96 LEU A N 1
ATOM 714 C CA . LEU A 1 96 ? -19.685 -8.012 3.853 1.00 98.00 96 LEU A CA 1
ATOM 715 C C . LEU A 1 96 ? -19.564 -9.249 4.750 1.00 98.00 96 LEU A C 1
ATOM 717 O O . LEU A 1 96 ? -20.567 -9.704 5.295 1.00 98.00 96 LEU A O 1
ATOM 721 N N . ILE A 1 97 ? -18.343 -9.757 4.952 1.00 97.69 97 ILE A N 1
ATOM 722 C CA . ILE A 1 97 ? -18.086 -10.864 5.885 1.00 97.69 97 ILE A CA 1
ATOM 723 C C . ILE A 1 97 ? -18.460 -10.449 7.311 1.00 97.69 97 ILE A C 1
ATOM 725 O O . ILE A 1 97 ? -19.141 -11.194 8.008 1.00 97.69 97 ILE A O 1
ATOM 729 N N . SER A 1 98 ? -18.057 -9.250 7.738 1.00 96.06 98 SER A N 1
ATOM 730 C CA . SER A 1 98 ? -18.364 -8.730 9.071 1.00 96.06 98 SER A CA 1
ATOM 731 C C . SER A 1 98 ? -19.872 -8.641 9.313 1.00 96.06 98 SER A C 1
ATOM 733 O O . SER A 1 98 ? -20.342 -9.135 10.333 1.00 96.06 98 SER A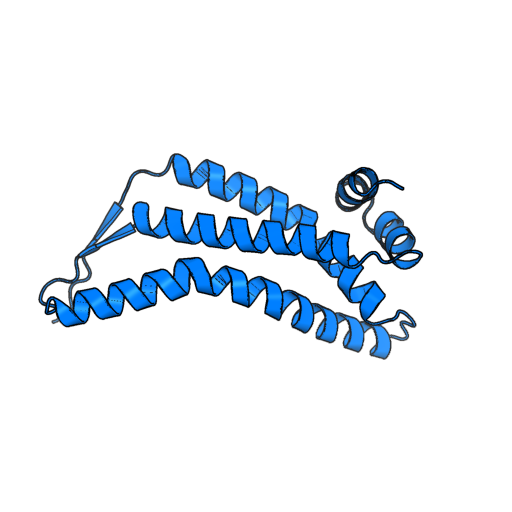 O 1
ATOM 735 N N . VAL A 1 99 ? -20.634 -8.100 8.359 1.00 97.12 99 VAL A N 1
ATOM 736 C CA . VAL A 1 99 ? -22.101 -8.016 8.438 1.00 97.12 99 VAL A CA 1
ATOM 737 C C . VAL A 1 99 ? -22.739 -9.406 8.467 1.00 97.12 99 VAL A C 1
ATOM 739 O O . VAL A 1 99 ? -23.627 -9.651 9.281 1.00 97.12 99 VAL A O 1
ATOM 742 N N . ALA A 1 100 ? -22.265 -10.347 7.645 1.00 97.56 100 ALA A N 1
ATOM 743 C CA . ALA A 1 100 ? -22.764 -11.726 7.648 1.00 97.56 100 ALA A CA 1
ATOM 744 C C . ALA A 1 100 ? -22.531 -12.449 8.990 1.00 97.56 100 ALA A C 1
ATOM 746 O O . ALA A 1 100 ? -23.292 -13.346 9.347 1.00 97.56 100 ALA A O 1
ATOM 747 N N . LEU A 1 101 ? -21.506 -12.040 9.744 1.00 97.38 101 LEU A N 1
ATOM 748 C CA . LEU A 1 101 ? -21.186 -12.542 11.082 1.00 97.38 101 LEU A CA 1
ATOM 749 C C . LEU A 1 101 ? -21.847 -11.733 12.218 1.00 97.38 101 LEU A C 1
ATOM 751 O O . LEU A 1 101 ? -21.527 -11.956 13.383 1.00 97.38 101 LEU A O 1
ATOM 755 N N . GLY A 1 102 ? -22.764 -10.811 11.902 1.00 96.81 102 GLY A N 1
ATOM 756 C CA . GLY A 1 102 ? -23.504 -10.012 12.887 1.00 96.81 102 GLY A CA 1
ATOM 757 C C . GLY A 1 102 ? -22.856 -8.675 13.262 1.00 96.81 102 GLY A C 1
ATOM 758 O O . GLY A 1 102 ? -23.253 -8.062 14.247 1.00 96.81 102 GLY A O 1
ATOM 759 N N . GLY A 1 103 ? -21.857 -8.211 12.509 1.00 93.56 103 GLY A N 1
ATOM 760 C CA . GLY A 1 103 ? -21.269 -6.883 12.680 1.00 93.56 103 GLY A CA 1
ATOM 761 C C . GLY A 1 103 ? -22.210 -5.760 12.231 1.00 93.56 103 GLY A C 1
ATOM 762 O O . GLY A 1 103 ? -22.841 -5.846 11.181 1.00 93.56 103 GLY A O 1
ATOM 763 N N . GLU A 1 104 ? -22.255 -4.669 12.997 1.00 93.06 104 GLU A N 1
ATOM 764 C CA . GLU A 1 104 ? -23.158 -3.524 12.758 1.00 93.06 104 GLU A CA 1
ATOM 765 C C . GLU A 1 104 ? -22.438 -2.265 12.229 1.00 93.06 104 GLU A C 1
ATOM 767 O O . GLU A 1 104 ? -23.044 -1.209 12.039 1.00 93.06 104 GLU A O 1
ATOM 772 N N . GLY A 1 105 ? -21.123 -2.350 12.001 1.00 92.50 105 GLY A N 1
ATOM 773 C CA . GLY A 1 105 ? -20.309 -1.218 11.552 1.00 92.50 105 GLY A CA 1
ATOM 774 C C . GLY A 1 105 ? -20.642 -0.773 10.127 1.00 92.50 105 GLY A C 1
ATOM 775 O O . GLY A 1 105 ? -20.965 -1.586 9.269 1.00 92.50 105 GLY A O 1
ATOM 776 N N . LYS A 1 106 ? -20.515 0.523 9.835 1.00 96.12 106 LYS A N 1
ATOM 777 C CA . LYS A 1 106 ? -20.701 1.091 8.489 1.00 96.12 106 LYS A CA 1
ATOM 778 C C . LYS A 1 106 ? -19.504 0.782 7.589 1.00 96.12 106 LYS A C 1
ATOM 780 O O . LYS A 1 106 ? -18.363 0.770 8.052 1.00 96.12 106 LYS A O 1
ATOM 785 N N . PHE A 1 107 ? -19.734 0.687 6.277 1.00 96.50 107 PHE A N 1
ATOM 786 C CA . PHE A 1 107 ? -18.660 0.539 5.285 1.00 96.50 107 PHE A CA 1
ATOM 787 C C . PHE A 1 107 ? -17.549 1.590 5.448 1.00 96.50 107 PHE A C 1
ATOM 789 O O . PHE A 1 107 ? -16.376 1.240 5.446 1.00 96.50 107 PHE A O 1
ATOM 796 N N . THR A 1 108 ? -17.895 2.864 5.670 1.00 96.19 108 THR A N 1
ATOM 797 C CA . THR A 1 108 ? -16.905 3.939 5.865 1.00 96.19 108 THR A CA 1
ATOM 798 C C . THR A 1 108 ? -16.033 3.726 7.105 1.00 96.19 108 THR A C 1
ATOM 800 O O . THR A 1 108 ? -14.850 4.044 7.071 1.00 96.19 108 THR A O 1
ATOM 803 N N . GLN A 1 109 ? -16.578 3.153 8.187 1.00 96.75 109 GLN A N 1
ATOM 804 C CA . GLN A 1 109 ? -15.780 2.802 9.368 1.00 96.75 109 GLN A CA 1
ATOM 805 C C . GLN A 1 109 ? -14.779 1.700 9.016 1.00 96.75 109 GLN A C 1
ATOM 807 O O . GLN A 1 109 ? -13.593 1.843 9.302 1.00 96.75 109 GLN A O 1
ATOM 812 N N . MET A 1 110 ? -15.233 0.650 8.323 1.00 97.31 110 MET A N 1
ATOM 813 C CA . MET A 1 110 ? -14.357 -0.430 7.863 1.00 97.31 110 MET A CA 1
ATOM 814 C C . MET A 1 110 ? -13.276 0.079 6.901 1.00 97.31 110 MET A C 1
ATOM 816 O O . MET A 1 110 ? -12.125 -0.328 7.010 1.00 97.31 110 MET A O 1
ATOM 820 N N . LEU A 1 111 ? -13.624 1.005 6.003 1.00 98.06 111 LEU A N 1
ATOM 821 C CA . LEU A 1 111 ? -12.702 1.606 5.038 1.00 98.06 111 LEU A CA 1
ATOM 822 C C . LEU A 1 111 ? -11.543 2.310 5.745 1.00 98.06 111 LEU A C 1
ATOM 824 O O . LEU A 1 111 ? -10.380 2.094 5.399 1.00 98.06 111 LEU A O 1
ATOM 828 N N . VAL A 1 112 ? -11.856 3.102 6.775 1.00 98.12 112 VAL A N 1
ATOM 829 C CA . VAL A 1 112 ? -10.847 3.804 7.575 1.00 98.12 112 VAL A CA 1
ATOM 830 C C . VAL A 1 112 ? -10.007 2.824 8.388 1.00 98.12 112 VAL A C 1
ATOM 832 O O . VAL A 1 112 ? -8.780 2.906 8.358 1.00 98.12 112 VAL A O 1
ATOM 835 N N . ILE A 1 113 ? -10.642 1.857 9.056 1.00 96.94 113 ILE A N 1
ATOM 836 C CA . ILE A 1 113 ? -9.953 0.818 9.835 1.00 96.94 113 ILE A CA 1
ATOM 837 C C . ILE A 1 113 ? -8.974 0.033 8.955 1.00 96.94 113 ILE A C 1
ATOM 839 O O . ILE A 1 113 ? -7.815 -0.142 9.327 1.00 96.94 113 ILE A O 1
ATOM 843 N N . TYR A 1 114 ? -9.406 -0.398 7.769 1.00 96.69 114 TYR A N 1
ATOM 844 C CA . TYR A 1 114 ? -8.552 -1.128 6.835 1.00 96.69 114 TYR A CA 1
ATOM 845 C C . TYR A 1 114 ? -7.413 -0.245 6.309 1.00 96.69 114 TYR A C 1
ATOM 847 O O . TYR A 1 114 ? -6.281 -0.708 6.171 1.00 96.69 114 TYR A O 1
ATOM 855 N N . GLY A 1 115 ? -7.665 1.046 6.070 1.00 97.69 115 GLY A N 1
ATOM 856 C CA . GLY A 1 115 ? -6.606 1.995 5.723 1.00 97.69 115 GLY A CA 1
ATOM 857 C C . GLY A 1 115 ? -5.528 2.069 6.807 1.00 97.69 115 GLY A C 1
ATOM 858 O O . GLY A 1 115 ? -4.344 1.935 6.515 1.00 97.69 115 GLY A O 1
ATOM 859 N N . TYR A 1 116 ? -5.926 2.151 8.076 1.00 97.69 116 TYR A N 1
ATOM 860 C CA . TYR A 1 116 ? -5.007 2.091 9.217 1.00 97.69 116 TYR A CA 1
ATOM 861 C C . TYR A 1 116 ? -4.317 0.730 9.393 1.00 97.69 116 TYR A C 1
ATOM 863 O O . TYR A 1 116 ? -3.175 0.671 9.850 1.00 97.69 116 TYR A O 1
ATOM 871 N N . ALA A 1 117 ? -4.949 -0.369 8.982 1.00 95.62 117 ALA A N 1
ATOM 872 C CA . ALA A 1 117 ? -4.326 -1.693 8.984 1.00 95.62 117 ALA A CA 1
ATOM 873 C C . ALA A 1 117 ? -3.138 -1.803 8.005 1.00 95.62 117 ALA A C 1
ATOM 875 O O . ALA A 1 117 ? -2.356 -2.746 8.103 1.00 95.62 117 ALA A O 1
ATOM 876 N N . ASN A 1 118 ? -2.945 -0.824 7.111 1.00 96.81 118 ASN A N 1
ATOM 877 C CA . ASN A 1 118 ? -1.768 -0.750 6.246 1.00 96.81 118 ASN A CA 1
ATOM 878 C C . ASN A 1 118 ? -0.523 -0.178 6.946 1.00 96.81 118 ASN A C 1
ATOM 880 O O . ASN A 1 118 ? 0.544 -0.179 6.343 1.00 96.81 118 ASN A O 1
ATOM 884 N N . ILE A 1 119 ? -0.593 0.279 8.202 1.00 97.06 119 ILE A N 1
ATOM 885 C CA . ILE A 1 119 ? 0.575 0.838 8.909 1.00 97.06 119 ILE A CA 1
ATOM 886 C C . ILE A 1 119 ? 1.761 -0.146 9.013 1.00 97.06 119 ILE A C 1
ATOM 888 O O . ILE A 1 119 ? 2.881 0.257 8.692 1.00 97.06 119 ILE A O 1
ATOM 892 N N . PRO A 1 120 ? 1.580 -1.431 9.379 1.00 94.38 120 PRO A N 1
ATOM 893 C CA . PRO A 1 120 ? 2.682 -2.394 9.348 1.00 94.38 120 PRO A CA 1
ATOM 894 C C . PRO A 1 120 ? 3.269 -2.587 7.942 1.00 94.38 120 PRO A C 1
ATOM 896 O O . PRO A 1 120 ? 4.487 -2.658 7.784 1.00 94.38 120 PRO A O 1
ATOM 899 N N . ILE A 1 121 ? 2.412 -2.617 6.914 1.00 94.94 121 ILE A N 1
ATOM 900 C CA . ILE A 1 121 ? 2.829 -2.733 5.508 1.00 94.94 121 ILE A CA 1
ATOM 901 C C . ILE A 1 121 ? 3.643 -1.506 5.100 1.00 94.94 121 ILE A C 1
ATOM 903 O O . ILE A 1 121 ? 4.698 -1.654 4.493 1.00 94.94 121 ILE A O 1
ATOM 907 N N . LEU A 1 122 ? 3.204 -0.307 5.483 1.00 96.94 122 LEU A N 1
ATOM 908 C CA . LEU A 1 122 ? 3.899 0.944 5.208 1.00 96.94 122 LEU A CA 1
ATOM 909 C C . LEU A 1 122 ? 5.340 0.914 5.732 1.00 96.94 122 LEU A C 1
ATOM 911 O O . LEU A 1 122 ? 6.260 1.263 4.997 1.00 96.94 122 LEU A O 1
ATOM 915 N N . ILE A 1 123 ? 5.550 0.437 6.961 1.00 96.25 123 ILE A N 1
ATOM 916 C CA . ILE A 1 123 ? 6.897 0.268 7.528 1.00 96.25 123 ILE A CA 1
ATOM 917 C C . ILE A 1 123 ? 7.718 -0.708 6.676 1.00 96.25 123 ILE A C 1
ATOM 919 O O . ILE A 1 123 ? 8.857 -0.405 6.320 1.00 96.25 123 ILE A O 1
ATOM 923 N N . GLY A 1 124 ? 7.135 -1.852 6.310 1.00 95.94 124 GLY A N 1
ATOM 924 C CA . GLY A 1 124 ? 7.792 -2.849 5.463 1.00 95.94 124 GLY A CA 1
ATOM 925 C C . GLY A 1 124 ? 8.196 -2.302 4.092 1.00 95.94 124 GLY A C 1
ATOM 926 O O . GLY A 1 124 ? 9.319 -2.532 3.651 1.00 95.94 124 GLY A O 1
ATOM 927 N N . VAL A 1 125 ? 7.323 -1.527 3.443 1.00 96.31 125 VAL A N 1
ATOM 928 C CA . VAL A 1 125 ? 7.603 -0.912 2.138 1.00 96.31 125 VAL A CA 1
ATOM 929 C C . VAL A 1 125 ? 8.702 0.146 2.252 1.00 96.31 125 VAL A C 1
ATOM 931 O O . VAL A 1 125 ? 9.596 0.165 1.411 1.00 96.31 125 VAL A O 1
ATOM 934 N N . ILE A 1 126 ? 8.705 0.981 3.299 1.00 97.75 126 ILE A N 1
ATOM 935 C CA . ILE A 1 126 ? 9.787 1.955 3.538 1.00 97.75 126 ILE A CA 1
ATOM 936 C C . ILE A 1 126 ? 11.136 1.239 3.658 1.00 97.75 126 ILE A C 1
ATOM 938 O O . ILE A 1 126 ? 12.099 1.618 2.991 1.00 97.75 126 ILE A O 1
ATOM 942 N N . ILE A 1 127 ? 11.201 0.183 4.474 1.00 97.50 127 ILE A N 1
ATOM 943 C CA . ILE A 1 127 ? 12.420 -0.620 4.634 1.00 97.50 127 ILE A CA 1
ATOM 944 C C . ILE A 1 127 ? 12.821 -1.244 3.292 1.00 97.50 127 ILE A C 1
ATOM 946 O O . ILE A 1 127 ? 13.985 -1.167 2.910 1.00 97.50 127 ILE A O 1
ATOM 950 N N . GLY A 1 128 ? 11.868 -1.813 2.553 1.00 96.56 128 GLY A N 1
ATOM 951 C CA . GLY A 1 128 ? 12.110 -2.424 1.246 1.00 96.56 128 GLY A CA 1
ATOM 952 C C . GLY A 1 128 ? 12.688 -1.446 0.222 1.00 96.56 128 GLY A C 1
ATOM 953 O O . GLY A 1 128 ? 13.677 -1.770 -0.432 1.00 96.56 128 GLY A O 1
ATOM 954 N N . VAL A 1 129 ? 12.132 -0.233 0.127 1.00 96.62 129 VAL A N 1
ATOM 955 C CA . VAL A 1 129 ? 12.659 0.841 -0.735 1.00 96.62 129 VAL A CA 1
ATOM 956 C C . VAL A 1 129 ? 14.101 1.172 -0.362 1.00 96.62 129 VAL A C 1
ATOM 958 O O . VAL A 1 129 ? 14.952 1.229 -1.244 1.00 96.62 129 VAL A O 1
ATOM 961 N N . ILE A 1 130 ? 14.390 1.348 0.931 1.00 96.81 130 ILE A N 1
ATOM 962 C CA . ILE A 1 130 ? 15.746 1.653 1.407 1.00 96.81 130 ILE A CA 1
ATOM 963 C C . ILE A 1 130 ? 16.711 0.531 1.020 1.00 96.81 130 ILE A C 1
ATOM 965 O O . ILE A 1 130 ? 17.772 0.812 0.474 1.00 96.81 130 ILE A O 1
ATOM 969 N N . LEU A 1 131 ? 16.345 -0.731 1.254 1.00 96.31 131 LEU A N 1
ATOM 970 C CA . LEU A 1 131 ? 17.190 -1.880 0.918 1.00 96.31 131 LEU A CA 1
ATOM 971 C C . LEU A 1 131 ? 17.452 -1.990 -0.588 1.00 96.31 131 LEU A C 1
ATOM 973 O O . LEU A 1 131 ? 18.578 -2.288 -0.982 1.00 96.31 131 LEU A O 1
ATOM 977 N N . MET A 1 132 ? 16.455 -1.699 -1.428 1.00 95.12 132 MET A N 1
ATOM 978 C CA . MET A 1 132 ? 16.609 -1.702 -2.887 1.00 95.12 132 MET A CA 1
ATOM 979 C C . MET A 1 132 ? 17.663 -0.707 -3.381 1.00 95.12 132 MET A C 1
ATOM 981 O O . MET A 1 132 ? 18.329 -0.988 -4.372 1.00 95.12 132 MET A O 1
ATOM 985 N N . MET A 1 133 ? 17.875 0.416 -2.689 1.00 92.69 133 MET A N 1
ATOM 986 C CA . MET A 1 133 ? 18.899 1.402 -3.071 1.00 92.69 133 MET A CA 1
ATOM 98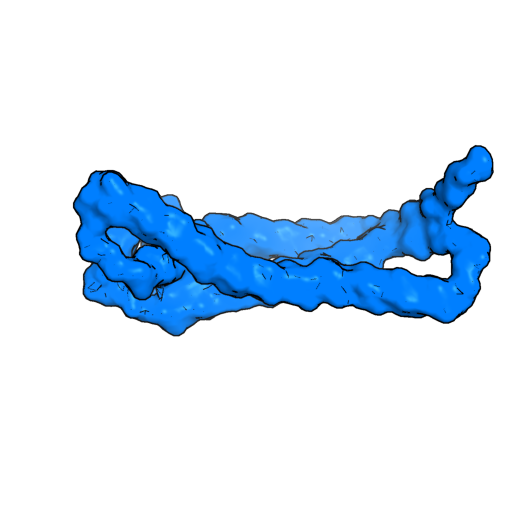7 C C . MET A 1 133 ? 20.338 0.875 -2.944 1.00 92.69 133 MET A C 1
ATOM 989 O O . MET A 1 133 ? 21.253 1.493 -3.481 1.00 92.69 133 MET A O 1
ATOM 993 N N . PHE A 1 134 ? 20.544 -0.243 -2.242 1.00 94.44 134 PHE A N 1
ATOM 994 C CA . PHE A 1 134 ? 21.852 -0.884 -2.069 1.00 94.44 134 PHE A CA 1
ATOM 995 C C . PHE A 1 134 ? 22.048 -2.112 -2.967 1.00 94.44 134 PHE A C 1
ATOM 997 O O . PHE A 1 134 ? 23.093 -2.754 -2.891 1.00 94.44 134 PHE A O 1
ATOM 1004 N N . ILE A 1 135 ? 21.054 -2.470 -3.785 1.00 93.81 135 ILE A N 1
ATOM 1005 C CA . ILE A 1 135 ? 21.158 -3.601 -4.709 1.00 93.81 135 ILE A CA 1
ATOM 1006 C C . ILE A 1 135 ? 21.904 -3.141 -5.964 1.00 93.81 135 ILE A C 1
ATOM 1008 O O . ILE A 1 135 ? 21.524 -2.156 -6.595 1.00 93.81 135 ILE A O 1
ATOM 1012 N N . GLU A 1 136 ? 22.962 -3.863 -6.333 1.00 92.06 136 GLU A N 1
ATOM 1013 C CA . GLU A 1 136 ? 23.683 -3.611 -7.581 1.00 92.06 136 GLU A CA 1
ATOM 1014 C C . GLU A 1 136 ? 22.844 -4.035 -8.800 1.00 92.06 136 GLU A C 1
ATOM 1016 O O . GLU A 1 136 ? 22.135 -5.044 -8.729 1.00 92.06 136 GLU A O 1
ATOM 1021 N N . PRO A 1 137 ? 22.920 -3.305 -9.929 1.00 91.00 137 PRO A N 1
ATOM 1022 C CA . PRO A 1 137 ? 22.210 -3.685 -11.143 1.00 91.00 137 PRO A CA 1
ATOM 1023 C C . PRO A 1 137 ? 22.626 -5.066 -11.666 1.00 91.00 137 PRO A C 1
ATOM 1025 O O . PRO A 1 137 ? 23.810 -5.386 -11.767 1.00 91.00 137 PRO A O 1
ATOM 1028 N N . ILE A 1 138 ? 21.639 -5.864 -12.063 1.00 89.69 138 ILE A N 1
ATOM 1029 C CA . ILE A 1 138 ? 21.787 -7.201 -12.633 1.00 89.69 138 ILE A CA 1
ATOM 1030 C C . ILE A 1 138 ? 21.223 -7.178 -14.055 1.00 89.69 138 ILE A C 1
ATOM 1032 O O . ILE A 1 138 ? 20.121 -6.686 -14.298 1.00 89.69 138 ILE A O 1
ATOM 1036 N N . THR A 1 139 ? 21.972 -7.741 -15.003 1.00 84.88 139 THR A N 1
ATOM 1037 C CA . THR A 1 139 ? 21.489 -7.938 -16.376 1.00 84.88 139 THR A CA 1
ATOM 1038 C C . THR A 1 139 ? 20.942 -9.349 -16.535 1.00 84.88 139 THR A C 1
ATOM 1040 O O . THR A 1 139 ? 21.615 -10.323 -16.203 1.00 84.88 139 THR A O 1
ATOM 1043 N N . ILE A 1 140 ? 19.719 -9.451 -17.044 1.00 82.25 140 ILE A N 1
ATOM 1044 C CA . ILE A 1 140 ? 19.035 -10.703 -17.345 1.00 82.25 140 ILE A CA 1
ATOM 1045 C C . ILE A 1 140 ? 18.951 -10.826 -18.866 1.00 82.25 140 ILE A C 1
ATOM 1047 O O . ILE A 1 140 ? 18.239 -10.063 -19.520 1.00 82.25 140 ILE A O 1
ATOM 1051 N N . SER A 1 141 ? 19.668 -11.800 -19.424 1.00 80.00 141 SER A N 1
ATOM 1052 C CA . SER A 1 141 ? 19.564 -12.148 -20.842 1.00 80.00 141 SER A CA 1
ATOM 1053 C C . SER A 1 141 ? 18.402 -13.105 -21.060 1.00 80.00 141 SER A C 1
ATOM 1055 O O . SER A 1 141 ? 18.391 -14.213 -20.519 1.00 80.00 141 SER A O 1
ATOM 1057 N N . ILE A 1 142 ? 17.422 -12.685 -21.855 1.00 70.38 142 ILE A N 1
ATOM 1058 C CA . ILE A 1 142 ? 16.288 -13.525 -22.228 1.00 70.38 142 ILE A CA 1
ATOM 1059 C C . ILE A 1 142 ? 16.623 -14.155 -23.583 1.00 70.38 142 ILE A C 1
ATOM 1061 O O . ILE A 1 142 ? 16.390 -13.547 -24.624 1.00 70.38 142 ILE A O 1
ATOM 1065 N N . SER A 1 143 ? 17.185 -15.370 -23.600 1.00 67.62 143 SER A N 1
ATOM 1066 C CA . SER A 1 143 ? 17.303 -16.107 -24.863 1.00 67.62 143 SER A CA 1
ATOM 1067 C C . SER A 1 143 ? 15.933 -16.665 -25.229 1.00 67.62 143 SER A C 1
ATOM 1069 O O . SER A 1 143 ? 15.359 -17.438 -24.455 1.00 67.62 143 SER A O 1
ATOM 1071 N N . ALA A 1 144 ? 15.416 -16.324 -26.409 1.00 59.81 144 ALA A N 1
ATOM 1072 C CA . ALA A 1 144 ? 14.326 -17.094 -26.990 1.00 59.81 144 ALA A CA 1
ATOM 1073 C C . ALA A 1 144 ? 14.808 -18.549 -27.083 1.00 59.81 144 ALA A C 1
ATOM 1075 O O . ALA A 1 144 ? 15.824 -18.819 -27.720 1.00 59.81 144 ALA A O 1
ATOM 1076 N N . GLY A 1 145 ? 14.156 -19.464 -26.362 1.00 56.91 145 GLY A N 1
ATOM 1077 C CA . GLY A 1 145 ? 14.458 -20.885 -26.486 1.00 56.91 145 GLY A CA 1
ATOM 1078 C C . GLY A 1 145 ? 14.294 -21.280 -27.950 1.00 56.91 145 GLY A C 1
ATOM 1079 O O . GLY A 1 145 ? 13.193 -21.158 -28.483 1.00 56.91 145 GLY A O 1
ATOM 1080 N N . SER A 1 146 ? 15.404 -21.659 -28.586 1.00 48.38 146 SER A N 1
ATOM 1081 C CA . SER A 1 146 ? 15.454 -22.218 -29.940 1.00 48.38 146 SER A CA 1
ATOM 1082 C C . SER A 1 146 ? 14.687 -23.528 -30.028 1.00 48.38 146 SER A C 1
ATOM 1084 O O . SER A 1 146 ? 14.918 -24.361 -29.117 1.00 48.38 146 SER A O 1
#

Foldseek 3Di:
DPLVVLLVCCVVPVVVSLVVCLVPPDLVSLCVLLQLLLQLQLLLLVLVPQQEAEDPPPDDPVRVVVVVVVSNCCRRVVSSVCSVVVLLVVLVVVVVVCVVVPHDGDSSSSSRSSSSNCSVVSVVSVVSSVVSVPRHHDYDYDDPDD

Secondary structure (DSSP, 8-state):
--HHHHHHHHHH-HHHHHHHHHHS--HHHHHHHHHHHHHHHHHHHHHHHHHEEEE-TT--HHHHHHHHHHHHIIIIIHHHHHHHHHHHHHHHHHHHHHHHTT----HHHHHHHHHHHTHHHHHHHHHHHHHHTTPPPEEEE-----

Sequence (146 aa):
MSMISNITGMIVSPGQTIEKIAEKPYIEEAVMIVGIVAILSGISGYLALNIFSFDFGDMSPDEIKLVNTIIFVSSVVGPIITIMVMWIIATGVVHLISVALGGEGKFTQMLVIYGYANIPILIGVIIGVILMMFIEPITISISAGS

Radius of gyration: 19.96 Å; chains: 1; bounding box: 47×35×55 Å

pLDDT: mean 93.38, std 7.77, range [48.38, 98.44]